Protein AF-A0A820SBR4-F1 (afdb_monomer)

Nearest PDB structures (foldseek):
  3qdq-assembly1_A  TM=9.565E-01  e=1.382E-14  Clostridium aminobutyricum
  2oas-assembly1_A  TM=9.634E-01  e=8.580E-14  Shewanella oneidensis MR-1
  4n8j-assembly4_D  TM=8.769E-01  e=4.890E-12  Yersinia pestis
  3d3u-assembly1_A  TM=7.022E-01  e=6.347E-12  Porphyromonas gingivalis W83
  3eh7-assembly1_A-2  TM=7.761E-01  e=5.115E-11  Porphyromonas gingivalis

Secondary structure (DSSP, 8-state):
-EEEEESS-S--GGG-GGGTTTEEEEESS--TTTHHHHHTTSEEE----GGGHHHHHHTTSS--S-EEEEEPPP-TTSEEE-TT--TTHHHHHHH-S-EEEEE-TTS----STTEEEGGG-SEEEE---PPP----GGG--HHHHHH-

InterPro domains:
  IPR003702 Acetyl-CoA hydrolase/transferase, N-terminal [PF02550] (21-131)
  IPR037171 NagB/RpiA transferase-like [SSF100950] (16-134)
  IPR046433 Acetyl-CoA hydrolase/transferase [PTHR21432] (12-148)

Radius of gyration: 17.18 Å; Cα contacts (8 Å, |Δi|>4): 250; chains: 1; bounding box: 40×43×45 Å

Mean predicted aligned error: 3.92 Å

Structure (mmCIF, N/CA/C/O backbone):
data_AF-A0A820SBR4-F1
#
_entry.id   AF-A0A820SBR4-F1
#
loop_
_atom_site.group_PDB
_atom_site.id
_atom_site.type_symbol
_atom_site.label_atom_id
_atom_site.label_alt_id
_atom_site.label_comp_id
_atom_site.label_asym_id
_atom_site.label_entity_id
_atom_site.label_seq_id
_atom_site.pdbx_PDB_ins_code
_atom_site.Cartn_x
_atom_site.Cartn_y
_atom_site.Cartn_z
_atom_site.occupancy
_atom_site.B_iso_or_equiv
_atom_site.auth_seq_id
_atom_site.auth_comp_id
_atom_site.auth_asym_id
_atom_site.auth_atom_id
_atom_site.pdbx_PDB_model_num
ATOM 1 N N . ARG A 1 1 ? -6.574 17.328 10.849 1.00 86.75 1 ARG A N 1
ATOM 2 C CA . ARG A 1 1 ? -5.802 17.077 9.614 1.00 86.75 1 ARG A CA 1
ATOM 3 C C . ARG A 1 1 ? -5.418 15.606 9.612 1.00 86.75 1 ARG A C 1
ATOM 5 O O . ARG A 1 1 ? -4.983 15.136 10.652 1.00 86.75 1 ARG A O 1
ATOM 12 N N . VAL A 1 2 ? -5.662 14.896 8.518 1.00 93.88 2 VAL A N 1
ATOM 13 C CA . VAL A 1 2 ? -5.317 13.485 8.314 1.00 93.88 2 VAL A CA 1
ATOM 14 C C . VAL A 1 2 ? -3.943 13.423 7.659 1.00 93.88 2 VAL A C 1
ATOM 16 O O . VAL A 1 2 ? -3.697 14.124 6.677 1.00 93.88 2 VAL A O 1
ATOM 19 N N . GLU A 1 3 ? -3.052 12.600 8.197 1.00 94.75 3 GLU A N 1
ATOM 20 C CA . GLU A 1 3 ? -1.768 12.313 7.564 1.00 94.75 3 GLU A CA 1
ATOM 21 C C . GLU A 1 3 ? -1.900 11.073 6.686 1.00 94.75 3 GLU A C 1
ATOM 23 O O . GLU A 1 3 ? -2.397 10.035 7.118 1.00 94.75 3 GLU A O 1
ATOM 28 N N . VAL A 1 4 ? -1.485 11.202 5.432 1.00 94.75 4 VAL A N 1
ATOM 29 C CA . VAL A 1 4 ? -1.503 10.133 4.439 1.00 94.75 4 VAL A CA 1
ATOM 30 C C . VAL A 1 4 ? -0.076 9.660 4.256 1.00 94.75 4 VAL A C 1
ATOM 32 O O . VAL A 1 4 ? 0.792 10.452 3.892 1.00 94.75 4 VAL A O 1
ATOM 35 N N . LEU A 1 5 ? 0.166 8.376 4.498 1.00 94.31 5 LEU A N 1
ATOM 36 C CA . LEU A 1 5 ? 1.452 7.748 4.238 1.00 94.31 5 LEU A CA 1
ATOM 37 C C . LEU A 1 5 ? 1.424 7.063 2.867 1.00 94.31 5 LEU A C 1
ATOM 39 O O . LEU A 1 5 ? 0.667 6.117 2.667 1.00 94.31 5 LEU A O 1
ATOM 43 N N . GLY A 1 6 ? 2.235 7.540 1.923 1.00 90.56 6 GLY A N 1
ATOM 44 C CA . GLY A 1 6 ? 2.307 6.990 0.564 1.00 90.56 6 GLY A CA 1
ATOM 45 C C . GLY A 1 6 ? 3.586 6.191 0.334 1.00 90.56 6 GLY A C 1
ATOM 46 O O . GLY A 1 6 ? 4.673 6.746 0.465 1.00 90.56 6 GLY A O 1
ATOM 47 N N . ILE A 1 7 ? 3.476 4.913 -0.037 1.00 85.75 7 ILE A N 1
ATOM 48 C CA . ILE A 1 7 ? 4.641 4.033 -0.260 1.00 85.75 7 ILE A CA 1
ATOM 49 C C . ILE A 1 7 ? 5.127 4.109 -1.702 1.00 85.75 7 ILE A C 1
ATOM 51 O O . ILE A 1 7 ? 6.313 4.299 -1.921 1.00 85.75 7 ILE A O 1
ATOM 55 N N . LEU A 1 8 ? 4.212 4.052 -2.671 1.00 84.56 8 LEU A N 1
ATOM 56 C CA . LEU A 1 8 ? 4.470 4.252 -4.101 1.00 84.56 8 LEU A CA 1
ATOM 57 C C . LEU A 1 8 ? 3.259 4.948 -4.754 1.00 84.56 8 LEU A C 1
ATOM 59 O O . LEU A 1 8 ? 2.558 4.343 -5.561 1.00 84.56 8 LEU A O 1
ATOM 63 N N . PRO A 1 9 ? 2.948 6.201 -4.377 1.00 82.69 9 PRO A N 1
ATOM 64 C CA . PRO A 1 9 ? 1.747 6.876 -4.861 1.00 82.69 9 PRO A CA 1
ATOM 65 C C . PRO A 1 9 ? 1.818 7.102 -6.378 1.00 82.69 9 PRO A C 1
ATOM 67 O O . PRO A 1 9 ? 2.699 7.822 -6.863 1.00 82.69 9 PRO A O 1
ATOM 70 N N . LEU A 1 10 ? 0.902 6.470 -7.117 1.00 82.56 10 LEU A N 1
ATOM 71 C CA . LEU A 1 10 ? 0.713 6.667 -8.561 1.00 82.56 10 LEU A CA 1
ATOM 72 C C . LEU A 1 10 ? -0.207 7.860 -8.858 1.00 82.56 10 LEU A C 1
ATOM 74 O O . LEU A 1 10 ? -0.047 8.513 -9.886 1.00 82.56 10 LEU A O 1
ATOM 78 N N . ASP A 1 11 ? -1.110 8.179 -7.931 1.00 83.69 11 ASP A N 1
ATOM 79 C CA . ASP A 1 11 ? -1.899 9.407 -7.905 1.00 83.69 11 ASP A CA 1
ATOM 80 C C . ASP A 1 11 ? -1.556 10.255 -6.670 1.00 83.69 11 ASP A C 1
ATOM 82 O O . ASP A 1 11 ? -0.726 9.888 -5.834 1.00 83.69 11 ASP A O 1
ATOM 86 N N . ASN A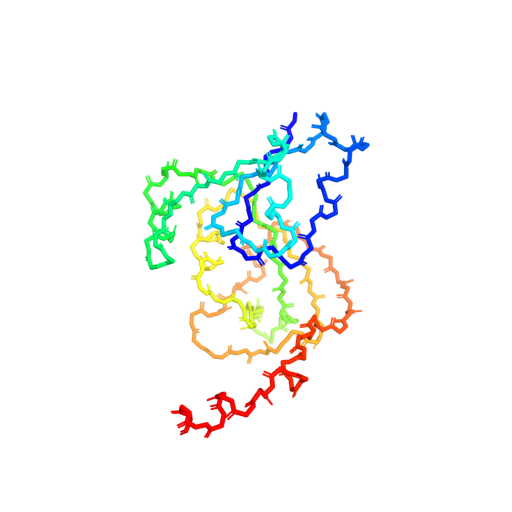 1 12 ? -2.145 11.445 -6.588 1.00 84.56 12 ASN A N 1
ATOM 87 C CA . ASN A 1 12 ? -1.937 12.363 -5.475 1.00 84.56 12 ASN A CA 1
ATOM 88 C C . ASN A 1 12 ? -3.190 13.203 -5.185 1.00 84.56 12 ASN A C 1
ATOM 90 O O . ASN A 1 12 ? -3.077 14.351 -4.758 1.00 84.56 12 ASN A O 1
ATOM 94 N N . THR A 1 13 ? -4.390 12.675 -5.424 1.00 88.94 13 THR A N 1
ATOM 95 C CA . THR A 1 13 ? -5.648 13.451 -5.427 1.00 88.94 13 THR A CA 1
ATOM 96 C C . THR A 1 13 ? -5.908 14.161 -4.092 1.00 88.94 13 THR A C 1
ATOM 98 O O . THR A 1 13 ? -6.409 15.282 -4.053 1.00 88.94 13 THR A O 1
ATOM 101 N N . TYR A 1 14 ? -5.478 13.554 -2.983 1.00 86.94 14 TYR A N 1
ATOM 102 C CA . TYR A 1 14 ? -5.531 14.114 -1.625 1.00 86.94 14 TYR A CA 1
ATOM 103 C C . TYR A 1 14 ? -4.535 15.264 -1.373 1.00 86.94 14 TYR A C 1
ATOM 105 O O . TYR A 1 14 ? -4.563 15.879 -0.310 1.00 86.94 14 TYR A O 1
ATOM 113 N N . THR A 1 15 ? -3.669 15.579 -2.338 1.00 88.31 15 THR A N 1
ATOM 114 C CA . THR A 1 15 ? -2.758 16.734 -2.314 1.00 88.31 15 THR A CA 1
ATOM 115 C C . THR A 1 15 ? -3.303 17.952 -3.071 1.00 88.31 15 THR A C 1
ATOM 117 O O . THR A 1 15 ? -2.608 18.964 -3.160 1.00 88.31 15 THR A O 1
ATOM 120 N N . ASP A 1 16 ? -4.545 17.895 -3.584 1.00 90.19 16 ASP A N 1
ATOM 121 C CA . ASP A 1 16 ? -5.220 19.055 -4.186 1.00 90.19 16 ASP A CA 1
ATOM 122 C C . ASP A 1 16 ? -5.153 20.260 -3.218 1.00 90.19 16 ASP A C 1
ATOM 124 O O . ASP A 1 16 ? -5.477 20.116 -2.033 1.00 90.19 16 ASP A O 1
ATOM 128 N N . PRO A 1 17 ? -4.765 21.468 -3.678 1.00 89.56 17 PRO A N 1
ATOM 129 C CA . PRO A 1 17 ? -4.735 22.669 -2.844 1.00 89.56 17 PRO A CA 1
ATOM 130 C C . PRO A 1 17 ? -6.029 22.952 -2.066 1.00 89.56 17 PRO A C 1
ATOM 132 O O . PRO A 1 17 ? -5.966 23.524 -0.977 1.00 89.56 17 PRO A O 1
ATOM 135 N N . LYS A 1 18 ? -7.194 22.541 -2.584 1.00 92.38 18 LYS A N 1
ATOM 136 C CA . LYS A 1 18 ? -8.498 22.647 -1.903 1.00 92.38 18 LYS A CA 1
ATOM 137 C C . LYS A 1 18 ? -8.589 21.771 -0.652 1.00 92.38 18 LYS A C 1
ATOM 139 O O . LYS A 1 18 ? -9.394 22.048 0.231 1.00 92.38 18 LYS A O 1
ATOM 144 N N . LEU A 1 19 ? -7.775 20.723 -0.580 1.00 92.38 19 LEU A N 1
ATOM 145 C CA . LEU A 1 19 ? -7.754 19.719 0.477 1.00 92.38 19 LEU A CA 1
ATOM 146 C C . LEU A 1 19 ? -6.587 19.900 1.465 1.00 92.38 19 LEU A C 1
ATOM 148 O O . LEU A 1 19 ? -6.495 19.146 2.434 1.00 92.38 19 LEU A O 1
ATOM 152 N N . LYS A 1 20 ? -5.730 20.915 1.281 1.00 88.44 20 LYS A N 1
ATOM 153 C CA . LYS A 1 20 ? -4.475 21.119 2.040 1.00 88.44 20 LYS A CA 1
ATOM 154 C C . LYS A 1 20 ? -4.629 21.173 3.570 1.00 88.44 20 LYS A C 1
ATOM 156 O O . LYS A 1 20 ? -3.721 20.773 4.303 1.00 88.44 20 LYS A O 1
ATOM 161 N N . ASP A 1 21 ? -5.768 21.683 4.047 1.00 92.00 21 ASP A N 1
ATOM 162 C CA . ASP A 1 21 ? -6.073 21.826 5.478 1.00 92.00 21 ASP A CA 1
ATOM 163 C C . ASP A 1 21 ? -6.652 20.521 6.059 1.00 92.00 21 ASP A C 1
ATOM 165 O O . ASP A 1 21 ? -6.618 20.284 7.269 1.00 92.00 21 ASP A O 1
ATOM 169 N N . SER A 1 22 ? -7.140 19.638 5.181 1.00 94.88 22 SER A N 1
ATOM 170 C CA . SER A 1 22 ? -7.706 18.337 5.534 1.00 94.88 22 SER A CA 1
ATOM 171 C C . SER A 1 22 ? -6.654 17.237 5.517 1.00 94.88 22 SER A C 1
ATOM 173 O O . SER A 1 22 ? -6.604 16.472 6.477 1.00 94.88 22 SER A O 1
ATOM 175 N N . PHE A 1 23 ? -5.787 17.194 4.501 1.00 94.75 23 PHE A N 1
ATOM 176 C CA . PHE A 1 23 ? -4.807 16.125 4.300 1.00 94.75 23 PHE A CA 1
ATOM 177 C C . PHE A 1 23 ? -3.369 16.647 4.240 1.00 94.75 23 PHE A C 1
ATOM 179 O O . PHE A 1 23 ? -3.105 17.784 3.844 1.00 94.75 23 PHE A O 1
ATOM 186 N N . PHE A 1 24 ? -2.429 15.798 4.643 1.00 94.19 24 PHE A N 1
ATOM 187 C CA . PHE A 1 24 ? -1.000 16.020 4.460 1.00 94.19 24 PHE A CA 1
ATOM 188 C C . PHE A 1 24 ? -0.318 14.725 4.052 1.00 94.19 24 PHE A C 1
ATOM 190 O O . PHE A 1 24 ? -0.492 13.712 4.720 1.00 94.19 24 PHE A O 1
ATOM 197 N N . LEU A 1 25 ? 0.458 14.756 2.973 1.00 94.62 25 LEU A N 1
ATOM 198 C CA . LEU A 1 25 ? 1.173 13.580 2.495 1.00 94.62 25 LEU A CA 1
ATOM 199 C C . LEU A 1 25 ? 2.562 13.499 3.136 1.00 94.62 25 LEU A C 1
ATOM 201 O O . LEU A 1 25 ? 3.389 14.388 2.940 1.00 94.62 25 LEU A O 1
ATOM 205 N N . ASN A 1 26 ? 2.830 12.387 3.811 1.00 94.50 26 ASN A N 1
ATOM 206 C CA . ASN A 1 26 ? 4.163 11.903 4.139 1.00 94.50 26 ASN A CA 1
ATOM 207 C C . ASN A 1 26 ? 4.506 10.779 3.149 1.00 94.50 26 ASN A C 1
ATOM 209 O O . ASN A 1 26 ? 3.897 9.715 3.181 1.00 94.50 26 ASN A O 1
ATOM 213 N N . SER A 1 27 ? 5.439 11.003 2.227 1.00 94.00 27 SER A N 1
ATOM 214 C CA . SER A 1 27 ? 5.783 10.011 1.201 1.00 94.00 27 SER A CA 1
ATOM 215 C C . SER A 1 27 ? 7.038 9.230 1.578 1.00 94.00 27 SER A C 1
ATOM 217 O O . SER A 1 27 ? 8.055 9.831 1.911 1.00 94.00 27 SER A O 1
ATOM 219 N N . LEU A 1 28 ? 7.001 7.905 1.466 1.00 93.88 28 LEU A N 1
ATOM 220 C CA . LEU A 1 28 ? 8.159 7.009 1.586 1.00 93.88 28 LEU A CA 1
ATOM 221 C C . LEU A 1 28 ? 8.867 6.7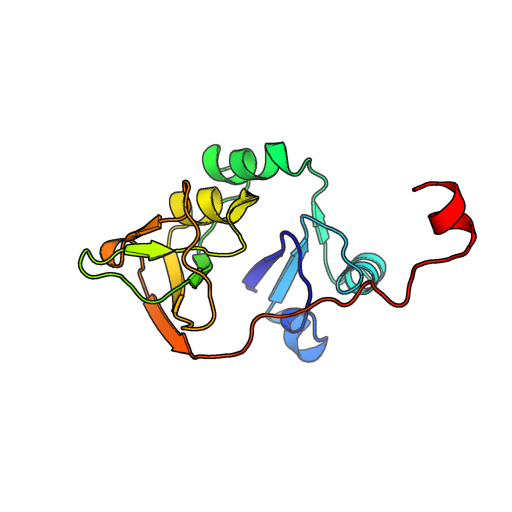92 0.235 1.00 93.88 28 LEU A C 1
ATOM 223 O O . LEU A 1 28 ? 9.960 6.234 0.185 1.00 93.88 28 LEU A O 1
ATOM 227 N N . PHE A 1 29 ? 8.276 7.284 -0.860 1.00 93.19 29 PHE A N 1
ATOM 228 C CA . PHE A 1 29 ? 8.877 7.288 -2.194 1.00 93.19 29 PHE A CA 1
ATOM 229 C C . PHE A 1 29 ? 8.523 8.555 -2.973 1.00 93.19 29 PHE A C 1
ATOM 231 O O . PHE A 1 29 ? 7.386 9.028 -2.957 1.00 93.19 29 PHE A O 1
ATOM 238 N N . ALA A 1 30 ? 9.489 9.114 -3.696 1.00 93.06 30 ALA A N 1
ATOM 239 C CA . ALA A 1 30 ? 9.309 10.337 -4.473 1.00 93.06 30 ALA A CA 1
ATOM 240 C C . ALA A 1 30 ? 8.926 10.024 -5.934 1.00 93.06 30 ALA A C 1
ATOM 242 O O . ALA A 1 30 ? 9.732 10.196 -6.852 1.00 93.06 30 ALA A O 1
ATOM 243 N N . SER A 1 31 ? 7.692 9.561 -6.159 1.00 90.88 31 SER A N 1
ATOM 244 C CA . SER A 1 31 ? 7.163 9.290 -7.505 1.00 90.88 31 SER A CA 1
ATOM 245 C C . SER A 1 31 ? 7.027 10.565 -8.355 1.00 90.88 31 SER A C 1
ATOM 247 O O . SER A 1 31 ? 7.132 11.694 -7.865 1.00 90.88 31 SER A O 1
ATOM 249 N N . SER A 1 32 ? 6.792 10.417 -9.663 1.00 90.12 32 SER A N 1
ATOM 250 C CA . SER A 1 32 ? 6.444 11.549 -10.542 1.00 90.12 32 SER A CA 1
ATOM 251 C C . SER A 1 32 ? 5.235 12.333 -10.024 1.00 90.12 32 SER A C 1
ATOM 253 O O . SER A 1 32 ? 5.268 13.561 -10.065 1.00 90.12 32 SER A O 1
ATOM 255 N N . ALA A 1 33 ? 4.228 11.642 -9.480 1.00 88.12 33 ALA A N 1
ATOM 256 C CA . ALA A 1 33 ? 3.024 12.260 -8.936 1.00 88.12 33 ALA A CA 1
ATOM 257 C C . ALA A 1 33 ? 3.324 13.182 -7.742 1.00 88.12 33 ALA A C 1
ATOM 259 O O . ALA A 1 33 ? 2.714 14.238 -7.610 1.00 88.12 33 ALA A O 1
ATOM 260 N N . VAL A 1 34 ? 4.286 12.841 -6.879 1.00 92.25 34 VAL A N 1
ATOM 261 C CA . VAL A 1 34 ? 4.464 13.549 -5.594 1.00 92.25 34 VAL A CA 1
ATOM 262 C C . VAL A 1 34 ? 5.680 14.473 -5.528 1.00 92.25 34 VAL A C 1
ATOM 264 O O . VAL A 1 34 ? 5.725 15.358 -4.672 1.00 92.25 34 VAL A O 1
ATOM 267 N N . ARG A 1 35 ? 6.650 14.340 -6.445 1.00 94.00 35 ARG A N 1
ATOM 268 C CA . ARG A 1 35 ? 7.846 15.207 -6.504 1.00 94.00 35 ARG A CA 1
ATOM 269 C C . ARG A 1 35 ? 7.524 16.713 -6.520 1.00 94.00 35 ARG A C 1
ATOM 271 O O . ARG A 1 35 ? 8.157 17.433 -5.746 1.00 94.00 35 ARG A O 1
ATOM 278 N N . PRO A 1 36 ? 6.551 17.215 -7.311 1.00 93.31 36 PRO A N 1
ATOM 279 C CA . PRO A 1 36 ? 6.185 18.634 -7.281 1.00 93.31 36 PRO A CA 1
ATOM 280 C C . PRO A 1 36 ? 5.633 19.080 -5.922 1.00 93.31 36 PRO A C 1
ATOM 282 O O . PRO A 1 36 ? 5.956 20.167 -5.447 1.00 93.31 36 PRO A O 1
ATOM 285 N N . CYS A 1 37 ? 4.838 18.230 -5.266 1.00 91.88 37 CYS A N 1
ATOM 286 C CA . CYS A 1 37 ? 4.252 18.527 -3.960 1.00 91.88 37 CYS A CA 1
ATOM 287 C C . CYS A 1 37 ? 5.334 18.665 -2.881 1.00 91.88 37 CYS A C 1
ATOM 289 O O . CYS A 1 37 ? 5.262 19.582 -2.060 1.00 91.88 37 CYS A O 1
ATOM 291 N N . ILE A 1 38 ? 6.347 17.790 -2.923 1.00 93.31 38 ILE A N 1
ATOM 292 C CA . ILE A 1 38 ? 7.521 17.837 -2.041 1.00 93.31 38 ILE A CA 1
ATOM 293 C C . ILE A 1 38 ? 8.333 19.110 -2.308 1.00 93.31 38 ILE A C 1
ATOM 295 O O . ILE A 1 38 ? 8.635 19.850 -1.376 1.00 93.31 38 ILE A O 1
ATOM 299 N N . ALA A 1 39 ? 8.636 19.409 -3.576 1.00 94.31 39 ALA A N 1
ATOM 300 C CA . ALA A 1 39 ? 9.410 20.595 -3.955 1.00 94.31 39 ALA A CA 1
ATOM 301 C C . ALA A 1 39 ? 8.744 21.910 -3.509 1.00 94.31 39 ALA A C 1
ATOM 303 O O . ALA A 1 39 ? 9.428 22.849 -3.110 1.00 94.31 39 ALA A O 1
ATOM 304 N N . ASN A 1 40 ? 7.410 21.954 -3.524 1.00 91.31 40 ASN A N 1
ATOM 305 C CA . ASN A 1 40 ? 6.622 23.116 -3.116 1.00 91.31 40 ASN A CA 1
ATOM 306 C C . ASN A 1 40 ? 6.304 23.152 -1.606 1.00 91.31 40 ASN A C 1
ATOM 308 O O . ASN A 1 40 ? 5.563 24.029 -1.165 1.00 91.31 40 ASN A O 1
ATOM 312 N N . GLY A 1 41 ? 6.811 22.202 -0.809 1.00 89.75 41 GLY A N 1
ATOM 313 C CA . GLY A 1 41 ? 6.588 22.146 0.643 1.00 89.75 41 GLY A CA 1
ATOM 314 C C . GLY A 1 41 ? 5.163 21.761 1.064 1.00 89.75 41 GLY A C 1
ATOM 315 O O . GLY A 1 41 ? 4.764 21.991 2.203 1.00 89.75 41 GLY A O 1
ATOM 316 N N . THR A 1 42 ? 4.380 21.186 0.149 1.00 90.12 42 THR A N 1
ATOM 317 C CA . THR A 1 42 ? 2.989 20.746 0.391 1.00 90.12 42 THR A CA 1
ATOM 318 C C . THR A 1 42 ? 2.873 19.261 0.751 1.00 90.12 42 THR A C 1
ATOM 320 O O . THR A 1 42 ? 1.798 18.803 1.135 1.00 90.12 42 THR A O 1
ATOM 323 N N . ALA A 1 43 ? 3.983 18.527 0.671 1.00 93.38 43 ALA A N 1
ATOM 324 C CA . ALA A 1 43 ? 4.149 17.153 1.131 1.00 93.38 43 ALA A CA 1
ATOM 325 C C . ALA A 1 43 ? 5.551 16.975 1.739 1.00 93.38 43 ALA A C 1
ATOM 327 O O . ALA A 1 43 ? 6.477 17.712 1.393 1.00 93.38 43 ALA A O 1
ATOM 328 N N . SER A 1 44 ? 5.709 15.977 2.602 1.00 94.31 44 SER A N 1
ATOM 329 C CA . SER A 1 44 ? 6.988 15.567 3.188 1.00 94.31 44 SER A CA 1
ATOM 330 C C . SER A 1 44 ? 7.517 14.292 2.535 1.00 94.31 44 SER A C 1
ATOM 332 O O . SER A 1 44 ? 6.758 13.498 1.978 1.00 94.31 44 SER A O 1
ATOM 334 N N . TYR A 1 45 ? 8.826 14.071 2.645 1.00 95.12 45 TYR A N 1
ATOM 335 C CA . TYR A 1 45 ? 9.492 12.841 2.221 1.00 95.12 45 TYR A CA 1
ATOM 336 C C . TYR A 1 45 ? 10.227 12.204 3.403 1.00 95.12 45 TYR A C 1
ATOM 338 O O . TYR A 1 45 ? 10.996 12.878 4.087 1.00 95.12 45 TYR A O 1
ATOM 346 N N . ILE A 1 46 ? 9.992 10.913 3.628 1.00 94.31 46 ILE A N 1
ATOM 347 C CA . ILE A 1 46 ? 10.644 10.102 4.654 1.00 94.31 46 ILE A CA 1
ATOM 348 C C . ILE A 1 46 ? 11.638 9.175 3.941 1.00 94.31 46 ILE A C 1
ATOM 350 O O . ILE A 1 46 ? 11.219 8.205 3.306 1.00 94.31 46 ILE A O 1
ATOM 354 N N . PRO A 1 47 ? 12.951 9.453 4.007 1.00 93.12 47 PRO A N 1
ATOM 355 C CA . PRO A 1 47 ? 13.949 8.622 3.352 1.00 93.12 47 PRO A CA 1
ATOM 356 C C . PRO A 1 47 ? 14.120 7.297 4.099 1.00 93.12 47 PRO A C 1
ATOM 358 O O . PRO A 1 47 ? 14.487 7.280 5.272 1.00 93.12 47 PRO A O 1
ATOM 361 N N . THR A 1 48 ? 13.897 6.180 3.410 1.00 93.44 48 THR A N 1
ATOM 362 C CA . THR A 1 48 ? 14.156 4.838 3.942 1.00 93.44 48 THR A CA 1
ATOM 363 C C . THR A 1 48 ? 14.352 3.828 2.811 1.00 93.44 48 THR A C 1
ATOM 365 O O . THR A 1 48 ? 13.963 4.071 1.668 1.00 93.44 48 THR A O 1
ATOM 368 N N . LEU A 1 49 ? 14.968 2.690 3.123 1.00 94.00 49 LEU A N 1
ATOM 369 C CA . LEU A 1 49 ? 15.073 1.566 2.196 1.00 94.00 49 LEU A CA 1
ATOM 370 C C . LEU A 1 49 ? 13.749 0.802 2.168 1.00 94.00 49 LEU A C 1
ATOM 372 O O . LEU A 1 49 ? 13.158 0.560 3.218 1.00 94.00 49 LEU A O 1
ATOM 376 N N . LEU A 1 50 ? 13.321 0.346 0.986 1.00 93.00 50 LEU A N 1
ATOM 377 C CA . LEU A 1 50 ? 12.079 -0.423 0.834 1.00 93.00 50 LEU A CA 1
ATOM 378 C C . LEU A 1 50 ? 12.047 -1.670 1.735 1.00 93.00 50 LEU A C 1
ATOM 380 O O . LEU A 1 50 ? 11.025 -1.962 2.346 1.00 93.00 50 LEU A O 1
ATOM 384 N N . SER A 1 51 ? 13.181 -2.360 1.886 1.00 94.44 51 SER A N 1
ATOM 385 C CA . SER A 1 51 ? 13.310 -3.527 2.769 1.00 94.44 51 SER A CA 1
ATOM 386 C C . SER A 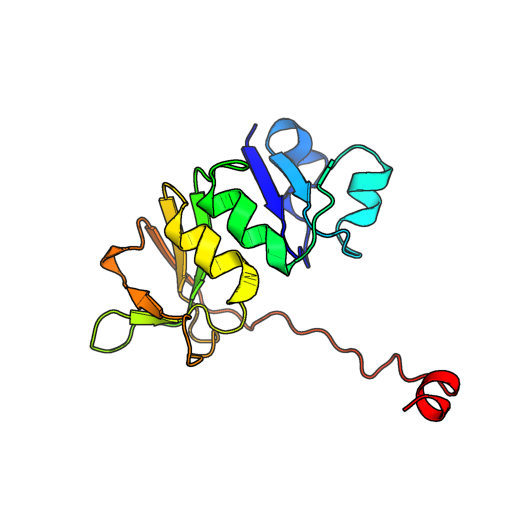1 51 ? 13.161 -3.201 4.258 1.00 94.44 51 SER A C 1
ATOM 388 O O . SER A 1 51 ? 12.807 -4.080 5.035 1.00 94.44 51 SER A O 1
ATOM 390 N N . GLU A 1 52 ? 13.425 -1.956 4.659 1.00 94.50 52 GLU A N 1
ATOM 391 C CA . GLU A 1 52 ? 13.321 -1.495 6.048 1.00 94.50 52 GLU A CA 1
ATOM 392 C C . GLU A 1 52 ? 11.951 -0.872 6.351 1.00 94.50 52 GLU A C 1
ATOM 394 O O . GLU A 1 52 ? 11.603 -0.703 7.517 1.00 94.50 52 GLU A O 1
ATOM 399 N N . MET A 1 53 ? 11.144 -0.552 5.331 1.00 95.00 53 MET A N 1
ATOM 400 C CA . MET A 1 53 ? 9.814 0.035 5.525 1.00 95.00 53 MET A CA 1
ATOM 401 C C . MET A 1 53 ? 8.895 -0.809 6.426 1.00 95.00 53 MET A C 1
ATOM 403 O O . MET A 1 53 ? 8.264 -0.209 7.294 1.00 95.00 53 MET A O 1
ATOM 407 N N . PRO A 1 54 ? 8.836 -2.157 6.322 1.00 95.19 54 PRO A N 1
ATOM 408 C CA . PRO A 1 54 ? 8.048 -2.971 7.251 1.00 95.19 54 PRO A CA 1
ATOM 409 C C . PRO A 1 54 ? 8.416 -2.745 8.724 1.00 95.19 54 PRO A C 1
ATOM 411 O O . PRO A 1 54 ? 7.538 -2.619 9.574 1.00 95.19 54 PRO A O 1
ATOM 414 N N . ARG A 1 55 ? 9.712 -2.585 9.030 1.00 95.69 55 ARG A N 1
ATOM 415 C CA . ARG A 1 55 ? 10.182 -2.361 10.407 1.00 95.69 55 ARG A CA 1
ATOM 416 C C . ARG A 1 55 ? 9.662 -1.059 10.998 1.00 95.69 55 ARG A C 1
ATOM 418 O O . ARG A 1 55 ? 9.445 -0.999 12.202 1.00 95.69 55 ARG A O 1
ATOM 425 N N . LEU A 1 56 ? 9.408 -0.039 10.174 1.00 95.62 56 LEU A N 1
ATOM 426 C CA . LEU A 1 56 ? 8.818 1.214 10.652 1.00 95.62 56 LEU A CA 1
ATOM 427 C C . LEU A 1 56 ? 7.450 0.982 11.306 1.00 95.62 56 LEU A C 1
ATOM 429 O O . LEU A 1 56 ? 7.115 1.667 12.271 1.00 95.62 56 LEU A O 1
ATOM 433 N N . PHE A 1 57 ? 6.684 0.012 10.808 1.00 96.06 57 PHE A N 1
ATOM 434 C CA . PHE A 1 57 ? 5.380 -0.346 11.357 1.00 96.06 57 PHE A CA 1
ATOM 435 C C . PHE A 1 57 ? 5.506 -1.402 12.454 1.00 96.06 57 PHE A C 1
ATOM 437 O O . PHE A 1 57 ? 4.939 -1.218 13.528 1.00 96.06 57 PHE A O 1
ATOM 444 N N . ASP A 1 58 ? 6.295 -2.454 12.220 1.00 96.50 58 ASP A N 1
ATOM 445 C CA . ASP A 1 58 ? 6.469 -3.566 13.165 1.00 96.50 58 ASP A CA 1
ATOM 446 C C . ASP A 1 58 ? 7.100 -3.110 14.499 1.00 96.50 58 ASP A C 1
ATOM 448 O O . ASP A 1 58 ? 6.750 -3.619 15.563 1.00 96.50 58 ASP A O 1
ATOM 452 N N . GLU A 1 59 ? 8.011 -2.128 14.466 1.00 97.06 59 GLU A N 1
ATOM 453 C CA . GLU A 1 59 ? 8.636 -1.528 15.659 1.00 97.06 59 GLU A CA 1
ATOM 454 C C . GLU A 1 59 ? 7.862 -0.301 16.182 1.00 97.06 59 GLU A C 1
ATOM 456 O O . GLU A 1 59 ? 8.315 0.378 17.105 1.00 97.06 59 GLU A O 1
ATOM 461 N N . ASN A 1 60 ? 6.687 -0.005 15.611 1.00 95.81 60 ASN A N 1
ATOM 462 C CA . ASN A 1 60 ? 5.821 1.115 15.991 1.00 95.81 60 ASN A CA 1
ATOM 463 C C . ASN A 1 60 ? 6.521 2.496 15.939 1.00 95.81 60 ASN A C 1
ATOM 465 O O . ASN A 1 60 ? 6.164 3.418 16.675 1.00 95.81 60 ASN A O 1
ATOM 469 N N . ILE A 1 61 ? 7.517 2.648 15.059 1.00 96.19 61 ILE A N 1
ATOM 470 C CA . ILE A 1 61 ? 8.210 3.921 14.787 1.00 96.19 61 ILE A CA 1
ATOM 471 C C . ILE A 1 61 ? 7.274 4.873 14.033 1.00 96.19 61 ILE A C 1
ATOM 473 O O . ILE A 1 61 ? 7.269 6.077 14.283 1.00 96.19 61 ILE A O 1
ATOM 477 N N . LEU A 1 62 ? 6.469 4.322 13.122 1.00 95.00 62 LEU A N 1
ATOM 478 C CA . LEU A 1 62 ? 5.484 5.035 12.320 1.00 95.00 62 LEU A CA 1
ATOM 479 C C . LEU A 1 62 ? 4.104 4.367 12.492 1.00 95.00 62 LEU A C 1
ATOM 481 O O . LEU A 1 62 ? 3.701 3.567 11.649 1.00 95.00 62 LEU A O 1
ATOM 485 N N . PRO A 1 63 ? 3.396 4.628 13.607 1.00 95.81 63 PRO A N 1
ATOM 486 C CA . PRO A 1 63 ? 2.128 3.970 13.914 1.00 95.81 63 PRO A CA 1
ATOM 487 C C . PRO A 1 63 ? 1.051 4.266 12.863 1.00 95.81 63 PRO A C 1
ATOM 489 O O . PRO A 1 63 ? 0.947 5.387 12.367 1.00 95.81 63 PRO A O 1
ATOM 492 N N . LEU A 1 64 ? 0.203 3.273 12.580 1.00 97.12 64 LEU A N 1
ATOM 493 C CA . LEU A 1 64 ? -0.894 3.384 11.617 1.00 97.12 64 LEU A CA 1
ATOM 494 C C . LEU A 1 64 ? -2.253 3.315 12.321 1.00 97.12 64 LEU A C 1
ATOM 496 O O . LEU A 1 64 ? -2.610 2.308 12.936 1.00 97.12 64 LEU A O 1
ATOM 500 N N . ASP A 1 65 ? -3.050 4.375 12.197 1.00 98.19 65 ASP A N 1
ATOM 501 C CA . ASP A 1 65 ? -4.434 4.364 12.684 1.00 98.19 65 ASP A CA 1
ATOM 502 C C . ASP A 1 65 ? -5.364 3.579 11.755 1.00 98.19 65 ASP A C 1
ATOM 504 O O . ASP A 1 65 ? -6.287 2.915 12.224 1.00 98.19 65 ASP A O 1
ATOM 508 N N . ALA A 1 66 ? -5.109 3.624 10.446 1.00 97.69 66 ALA A N 1
ATOM 509 C CA . ALA A 1 66 ? -5.841 2.853 9.455 1.00 97.69 66 ALA A CA 1
ATOM 510 C C . ALA A 1 66 ? -4.950 2.474 8.263 1.00 97.69 66 ALA A C 1
ATOM 512 O O . ALA A 1 66 ? -4.100 3.260 7.847 1.00 97.69 66 ALA A O 1
ATOM 513 N N . ALA A 1 67 ? -5.191 1.296 7.691 1.00 97.12 67 ALA A N 1
ATOM 514 C CA . ALA A 1 67 ? -4.650 0.854 6.412 1.00 97.12 67 ALA A CA 1
ATOM 515 C C . ALA A 1 67 ? -5.789 0.752 5.391 1.00 97.12 67 ALA A C 1
ATOM 517 O O . ALA A 1 67 ? -6.755 0.016 5.602 1.00 97.12 67 ALA A O 1
ATOM 518 N N . LEU A 1 68 ? -5.665 1.493 4.288 1.00 96.06 68 LEU A N 1
ATOM 519 C CA . LEU A 1 68 ? -6.554 1.382 3.136 1.00 96.06 68 LEU A CA 1
ATOM 520 C C . LEU A 1 68 ? -5.909 0.422 2.138 1.00 96.06 68 LEU A C 1
ATOM 522 O O . LEU A 1 68 ? -4.792 0.667 1.684 1.00 96.06 68 LEU A O 1
ATOM 526 N N . ILE A 1 69 ? -6.596 -0.672 1.825 1.00 96.56 69 ILE A N 1
ATOM 527 C CA . ILE A 1 69 ? -6.081 -1.730 0.951 1.00 96.56 69 ILE A CA 1
ATOM 528 C C . ILE A 1 69 ? -7.089 -2.073 -0.141 1.00 96.56 69 ILE A C 1
ATOM 530 O O . ILE A 1 69 ? -8.293 -1.907 0.040 1.00 96.56 69 ILE A O 1
ATOM 534 N N . GLN A 1 70 ? -6.604 -2.608 -1.256 1.00 97.44 70 GLN A N 1
ATOM 535 C CA . GLN A 1 70 ? -7.445 -3.235 -2.271 1.00 97.44 70 GLN A CA 1
ATOM 536 C C . GLN A 1 70 ? -7.139 -4.737 -2.299 1.00 97.44 70 GLN A C 1
ATOM 538 O O . GLN A 1 70 ? -5.975 -5.132 -2.235 1.00 97.44 70 GLN A O 1
ATOM 543 N N . VAL A 1 71 ? -8.174 -5.575 -2.346 1.00 98.25 71 VAL A N 1
ATOM 544 C CA . VAL A 1 71 ? -8.051 -7.037 -2.259 1.00 98.25 71 VAL A CA 1
ATOM 545 C C . VAL A 1 71 ? -8.948 -7.753 -3.266 1.00 98.25 71 VAL A C 1
ATOM 547 O O . VAL A 1 71 ? -9.935 -7.196 -3.744 1.00 98.25 71 VAL A O 1
ATOM 550 N N . SER A 1 72 ? -8.627 -9.011 -3.570 1.00 98.56 72 SER A N 1
ATOM 551 C CA . SER A 1 72 ? -9.524 -9.905 -4.313 1.00 98.56 72 SER A CA 1
ATOM 552 C C . SER A 1 72 ? -10.784 -10.240 -3.500 1.00 98.56 72 SER A C 1
ATOM 554 O O . SER A 1 72 ? -10.741 -10.169 -2.269 1.00 98.56 72 SER A O 1
ATOM 556 N N . PRO A 1 73 ? -11.867 -10.727 -4.136 1.00 98.56 73 PRO A N 1
ATOM 557 C CA . PRO A 1 73 ? -12.981 -11.340 -3.418 1.00 98.56 73 PRO A CA 1
ATOM 558 C C . PRO A 1 73 ? -12.519 -12.490 -2.507 1.00 98.56 73 PRO A C 1
ATOM 560 O O . PRO A 1 73 ? -11.530 -13.165 -2.840 1.00 98.56 73 PRO A O 1
ATOM 563 N N . PRO A 1 74 ? -13.214 -12.731 -1.378 1.00 98.44 74 PRO A N 1
ATOM 564 C CA . PRO A 1 74 ? -12.888 -13.833 -0.488 1.00 98.44 74 PRO A CA 1
ATOM 565 C C . PRO A 1 74 ? -13.161 -15.179 -1.160 1.00 98.44 74 PRO A C 1
ATOM 567 O O . PRO A 1 74 ? -14.126 -15.350 -1.906 1.00 98.44 74 PRO A O 1
ATOM 570 N N . ASP A 1 75 ? -12.321 -16.165 -0.867 1.00 98.12 75 ASP A N 1
ATOM 571 C CA . ASP A 1 75 ? -12.592 -17.550 -1.234 1.00 98.12 75 ASP A CA 1
ATOM 572 C C . ASP A 1 75 ? -13.614 -18.216 -0.290 1.00 98.12 75 ASP A C 1
ATOM 574 O O . ASP A 1 75 ? -14.132 -17.619 0.656 1.00 98.12 75 ASP A O 1
ATOM 578 N N . LYS A 1 76 ? -13.890 -19.506 -0.524 1.00 98.12 76 LYS A N 1
ATOM 579 C CA . LYS A 1 76 ? -14.817 -20.309 0.295 1.00 98.12 76 LYS A CA 1
ATOM 580 C C . LYS A 1 76 ? -14.422 -20.430 1.776 1.00 98.12 76 LYS A C 1
ATOM 582 O O . LYS A 1 76 ? -15.221 -20.916 2.570 1.00 98.12 76 LYS A O 1
ATOM 587 N N . HIS A 1 77 ? -13.192 -20.069 2.129 1.00 98.25 77 HIS A N 1
ATOM 588 C CA . HIS A 1 77 ? -12.66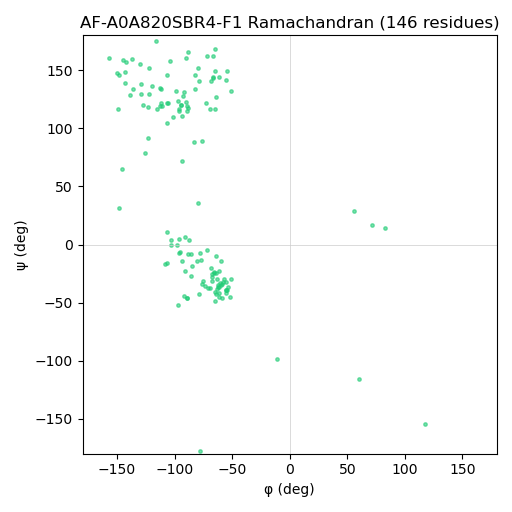3 -20.082 3.487 1.00 98.25 77 HIS A CA 1
ATOM 589 C C . HIS A 1 77 ? -12.610 -18.678 4.103 1.00 98.25 77 HIS A C 1
ATOM 591 O O . HIS A 1 77 ? -12.124 -18.546 5.219 1.00 98.25 77 HIS A O 1
ATOM 597 N N . GLY A 1 78 ? -13.105 -17.649 3.405 1.00 98.19 78 GLY A N 1
ATOM 598 C CA . GLY A 1 78 ? -13.122 -16.272 3.894 1.00 98.19 78 GLY A CA 1
ATOM 599 C C . GLY A 1 78 ? -11.808 -15.516 3.690 1.00 98.19 78 GLY A C 1
ATOM 600 O O . GLY A 1 78 ? -11.634 -14.462 4.298 1.00 98.19 78 GLY A O 1
ATOM 601 N N . TYR A 1 79 ? -10.884 -16.019 2.861 1.00 98.50 79 TYR A N 1
ATOM 602 C CA . TYR A 1 79 ? -9.612 -15.342 2.589 1.00 98.50 79 TYR A CA 1
ATOM 603 C C . TYR A 1 79 ? -9.649 -14.528 1.299 1.00 98.50 79 TYR A C 1
ATOM 605 O O . TYR A 1 79 ? -9.857 -15.071 0.211 1.00 98.50 79 TYR A O 1
ATOM 613 N N . CYS A 1 80 ? -9.346 -13.241 1.429 1.00 98.31 80 CYS A N 1
ATOM 614 C CA . CYS A 1 80 ? -9.010 -12.343 0.332 1.00 98.31 80 CYS A CA 1
ATOM 615 C C . CYS A 1 80 ? -7.499 -12.392 0.045 1.00 98.31 80 CYS A C 1
ATOM 617 O O . CYS A 1 80 ? -6.714 -12.879 0.863 1.00 98.31 80 CYS A O 1
ATOM 619 N N . SER A 1 81 ? -7.071 -11.857 -1.101 1.00 98.12 81 SER A N 1
ATOM 620 C CA . SER A 1 81 ? -5.657 -11.680 -1.456 1.00 98.12 81 SER A CA 1
ATOM 621 C C . SER A 1 81 ? -5.326 -10.207 -1.679 1.00 98.12 81 SER A C 1
ATOM 623 O O . SER A 1 81 ? -6.065 -9.518 -2.375 1.00 98.12 81 SER A O 1
ATOM 625 N N . LEU A 1 82 ? -4.186 -9.751 -1.152 1.00 97.44 82 LEU A N 1
ATOM 626 C CA . LEU A 1 82 ? -3.585 -8.434 -1.426 1.00 97.44 82 LEU A CA 1
ATOM 627 C C . LEU A 1 82 ? -3.149 -8.256 -2.897 1.00 97.44 82 LEU A C 1
ATOM 629 O O . LEU A 1 82 ? -2.772 -7.163 -3.314 1.00 97.44 82 LEU A O 1
ATOM 633 N N . GLY A 1 83 ? -3.165 -9.336 -3.683 1.00 96.62 83 GLY A N 1
ATOM 634 C CA . GLY A 1 83 ? -2.917 -9.327 -5.117 1.00 96.62 83 GLY A CA 1
ATOM 635 C C . GLY A 1 83 ? -1.546 -8.795 -5.510 1.00 96.62 83 GLY A C 1
ATOM 636 O O . GLY A 1 83 ? -0.535 -9.439 -5.222 1.00 96.62 83 GLY A O 1
ATOM 637 N N . VAL A 1 84 ? -1.510 -7.672 -6.228 1.00 94.62 84 VAL A N 1
ATOM 638 C CA . VAL A 1 84 ? -0.278 -7.124 -6.824 1.00 94.62 84 VAL A CA 1
ATOM 639 C C . VAL A 1 84 ? 0.630 -6.406 -5.818 1.00 94.62 84 VAL A C 1
ATOM 641 O O . VAL A 1 84 ? 1.794 -6.163 -6.128 1.00 94.62 84 VAL A O 1
ATOM 644 N N . SER A 1 85 ? 0.140 -6.108 -4.608 1.00 88.00 85 SER A N 1
ATOM 645 C CA . SER A 1 85 ? 0.860 -5.302 -3.613 1.00 88.00 85 SER A CA 1
ATOM 646 C C . SER A 1 85 ? 1.036 -6.053 -2.295 1.00 88.00 85 SER A C 1
ATOM 648 O O . SER A 1 85 ? 0.192 -5.987 -1.404 1.00 88.00 85 SER A O 1
ATOM 650 N N . LEU A 1 86 ? 2.162 -6.758 -2.157 1.00 87.44 86 LEU A N 1
ATOM 651 C CA . LEU A 1 86 ? 2.524 -7.447 -0.913 1.00 87.44 86 LEU A CA 1
ATOM 652 C C . LEU A 1 86 ? 3.483 -6.624 -0.049 1.00 87.44 86 LEU A C 1
ATOM 654 O O . LEU A 1 86 ? 3.206 -6.428 1.132 1.00 87.44 86 LEU A O 1
ATOM 658 N N . GLU A 1 87 ? 4.581 -6.176 -0.666 1.00 84.12 87 GLU A N 1
ATOM 659 C CA . GLU A 1 87 ? 5.736 -5.465 -0.097 1.00 84.12 87 GLU A CA 1
ATOM 660 C C . GLU A 1 87 ? 5.559 -4.966 1.346 1.00 84.12 87 GLU A C 1
ATOM 662 O O . GLU A 1 87 ? 5.720 -5.730 2.297 1.00 84.12 87 GLU A O 1
ATOM 667 N N . VAL A 1 88 ? 5.225 -3.693 1.525 1.00 91.38 88 VAL A N 1
ATOM 668 C CA . VAL A 1 88 ? 5.049 -3.075 2.838 1.00 91.38 88 VAL A CA 1
ATOM 669 C C . VAL A 1 88 ? 3.592 -3.181 3.310 1.00 91.38 88 VAL A C 1
ATOM 671 O O . VAL A 1 88 ? 3.322 -3.183 4.511 1.00 91.38 88 VAL A O 1
ATOM 674 N N . THR A 1 89 ? 2.644 -3.348 2.379 1.00 93.62 89 THR A N 1
ATOM 675 C CA . THR A 1 89 ? 1.206 -3.487 2.658 1.00 93.62 89 THR A CA 1
ATOM 676 C C . THR A 1 89 ? 0.924 -4.602 3.660 1.00 93.62 89 THR A C 1
ATOM 678 O O . THR A 1 89 ? 0.074 -4.440 4.532 1.00 93.62 89 THR A O 1
ATOM 681 N N . ARG A 1 90 ? 1.670 -5.713 3.615 1.00 94.38 90 ARG A N 1
ATOM 682 C CA . ARG A 1 90 ? 1.503 -6.804 4.583 1.00 94.38 90 ARG A CA 1
ATOM 683 C C . ARG A 1 90 ? 1.782 -6.377 6.021 1.00 94.38 90 ARG A C 1
ATOM 685 O O . ARG A 1 90 ? 1.015 -6.726 6.917 1.00 94.38 90 ARG A O 1
ATOM 692 N N . SER A 1 91 ? 2.863 -5.634 6.241 1.00 95.56 91 SER A N 1
ATOM 693 C CA . SER A 1 91 ? 3.188 -5.096 7.563 1.00 95.56 91 SER A CA 1
ATOM 694 C C . SER A 1 91 ? 2.193 -4.002 7.966 1.00 95.56 91 SER A C 1
ATOM 696 O O . SER A 1 91 ? 1.734 -3.990 9.105 1.00 95.56 91 SER A O 1
ATOM 698 N N . ALA A 1 92 ? 1.739 -3.166 7.025 1.00 95.69 92 ALA A N 1
ATOM 699 C CA . ALA A 1 92 ? 0.694 -2.180 7.302 1.00 95.69 92 ALA A CA 1
ATOM 700 C C . ALA A 1 92 ? -0.607 -2.836 7.800 1.00 95.69 92 ALA A C 1
ATOM 702 O O . ALA A 1 92 ? -1.154 -2.415 8.814 1.00 95.69 92 ALA A O 1
ATOM 703 N N . VAL A 1 93 ? -1.062 -3.911 7.145 1.00 96.31 93 VAL A N 1
ATOM 704 C CA . VAL A 1 93 ? -2.246 -4.681 7.565 1.00 96.31 93 VAL A CA 1
ATOM 705 C C . VAL A 1 93 ? -2.057 -5.286 8.956 1.00 96.31 93 VAL A C 1
ATOM 707 O O . VAL A 1 93 ? -2.972 -5.237 9.763 1.00 96.31 93 VAL A O 1
ATOM 710 N N . ARG A 1 94 ? -0.878 -5.825 9.283 1.00 95.44 94 ARG A N 1
ATOM 711 C CA . ARG A 1 94 ? -0.639 -6.432 10.605 1.00 95.44 94 ARG A CA 1
ATOM 712 C C . ARG A 1 94 ? -0.647 -5.430 11.760 1.00 95.44 94 ARG A C 1
ATOM 714 O O . ARG A 1 94 ? -0.993 -5.816 12.872 1.00 95.44 94 ARG A O 1
ATOM 721 N N . ASN A 1 95 ? -0.231 -4.189 11.511 1.00 97.62 95 ASN A N 1
ATOM 722 C CA . ASN A 1 95 ? 0.026 -3.205 12.567 1.00 97.62 95 ASN A CA 1
ATOM 723 C C . ASN A 1 95 ? -1.016 -2.079 12.640 1.00 97.62 95 ASN A C 1
ATOM 725 O O . ASN A 1 95 ? -1.072 -1.370 13.646 1.00 97.62 95 ASN A O 1
ATOM 729 N N . ALA A 1 96 ? -1.832 -1.878 11.602 1.00 98.06 96 ALA A N 1
ATOM 730 C CA . ALA A 1 96 ? -2.855 -0.841 11.619 1.00 98.06 96 ALA A CA 1
ATOM 731 C C . ALA A 1 96 ? -3.975 -1.162 12.615 1.00 98.06 96 ALA A C 1
ATOM 733 O O . ALA A 1 96 ? -4.449 -2.291 12.707 1.00 98.06 96 ALA A O 1
ATOM 734 N N . LYS A 1 97 ? -4.463 -0.137 13.325 1.00 98.19 97 LYS A N 1
ATOM 735 C CA . LYS A 1 97 ? -5.607 -0.291 14.246 1.00 98.19 97 LYS A CA 1
ATOM 736 C C . LYS A 1 97 ? -6.919 -0.584 13.517 1.00 98.19 97 LYS A C 1
ATOM 738 O O . LYS A 1 97 ? -7.852 -1.093 14.140 1.00 98.19 97 LYS A O 1
ATOM 743 N N . LYS A 1 98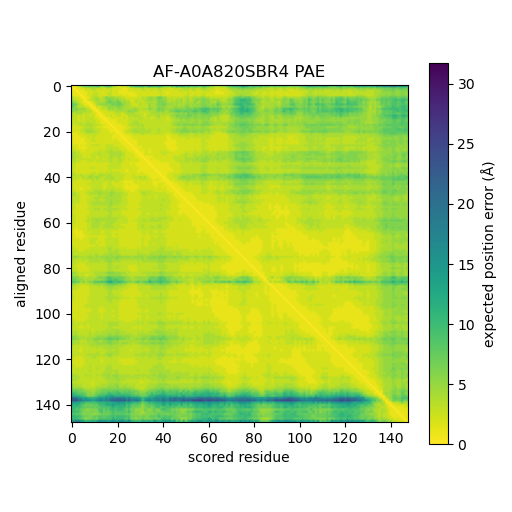 ? -7.012 -0.168 12.250 1.00 98.56 98 LYS A N 1
ATOM 744 C CA . LYS A 1 98 ? -8.165 -0.374 11.377 1.00 98.56 98 LYS A CA 1
ATOM 745 C C . LYS A 1 98 ? -7.740 -0.806 9.985 1.00 98.56 98 LYS A C 1
ATOM 747 O O . LYS A 1 98 ? -6.879 -0.173 9.382 1.00 98.56 98 LYS A O 1
ATOM 752 N N . ILE A 1 99 ? -8.387 -1.828 9.446 1.00 98.50 99 ILE A N 1
ATOM 753 C CA . ILE A 1 99 ? -8.203 -2.273 8.065 1.00 98.50 99 ILE A CA 1
ATOM 754 C C . ILE A 1 99 ? -9.477 -1.960 7.284 1.00 98.50 99 ILE A C 1
ATOM 756 O O . ILE A 1 99 ? -10.557 -2.456 7.605 1.00 98.50 99 ILE A O 1
ATOM 760 N N . ILE A 1 100 ? -9.345 -1.122 6.256 1.00 98.56 100 ILE A N 1
ATOM 761 C CA . ILE A 1 100 ? -10.441 -0.735 5.366 1.00 98.56 100 ILE A CA 1
ATOM 762 C C . ILE A 1 100 ? -10.118 -1.254 3.968 1.00 98.56 100 ILE A C 1
ATOM 764 O O . ILE A 1 100 ? -9.126 -0.839 3.368 1.00 98.56 100 ILE A O 1
ATOM 768 N N . ALA A 1 101 ? -10.941 -2.164 3.450 1.00 98.38 101 ALA A N 1
ATOM 769 C CA . ALA A 1 101 ? -10.666 -2.852 2.194 1.00 98.38 101 ALA A CA 1
ATOM 770 C C . ALA A 1 101 ? -11.633 -2.460 1.070 1.00 98.38 101 ALA A C 1
ATOM 772 O O . ALA A 1 101 ? -12.850 -2.490 1.236 1.00 98.38 101 ALA A O 1
ATOM 773 N N . GLN A 1 102 ? -11.104 -2.184 -0.117 1.00 98.38 102 GLN A N 1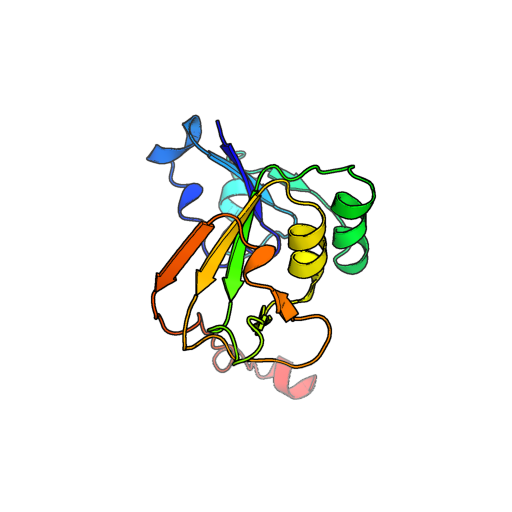
ATOM 774 C CA . GLN A 1 102 ? -11.869 -2.285 -1.354 1.00 98.38 102 GLN A CA 1
ATOM 775 C C . GLN A 1 102 ? -11.735 -3.705 -1.901 1.00 98.38 102 GLN A C 1
ATOM 777 O O . GLN A 1 102 ? -10.636 -4.153 -2.226 1.00 98.38 102 GLN A O 1
ATOM 782 N N . ILE A 1 103 ? -12.851 -4.411 -2.028 1.00 98.69 103 ILE A N 1
ATOM 783 C CA . ILE A 1 103 ? -12.912 -5.718 -2.675 1.00 98.69 103 ILE A CA 1
ATOM 784 C C . ILE A 1 103 ? -13.147 -5.487 -4.169 1.00 98.69 103 ILE A C 1
ATOM 786 O O . ILE A 1 103 ? -14.174 -4.928 -4.553 1.00 98.69 103 ILE A O 1
ATOM 790 N N . ASN A 1 104 ? -1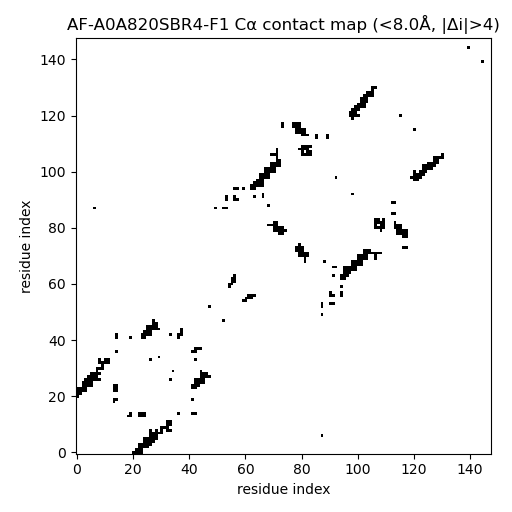2.189 -5.909 -4.996 1.00 98.62 104 ASN A N 1
ATOM 791 C CA . ASN A 1 104 ? -12.182 -5.707 -6.444 1.00 98.62 104 ASN A CA 1
ATOM 792 C C . ASN A 1 104 ? -11.962 -7.046 -7.168 1.00 98.62 104 ASN A C 1
ATOM 794 O O . ASN A 1 104 ? -10.917 -7.679 -7.004 1.00 98.62 104 ASN A O 1
ATOM 798 N N . ARG A 1 105 ? -12.905 -7.472 -8.021 1.00 98.44 105 ARG A N 1
ATOM 799 C CA . ARG A 1 105 ? -12.817 -8.722 -8.804 1.00 98.44 105 ARG A CA 1
ATOM 800 C C . ARG A 1 105 ? -11.627 -8.763 -9.764 1.00 98.44 105 ARG A C 1
ATOM 802 O O . ARG A 1 105 ? -11.218 -9.848 -10.170 1.00 98.44 105 ARG A O 1
ATOM 809 N N . HIS A 1 106 ? -11.107 -7.599 -10.157 1.00 98.31 106 HIS A N 1
ATOM 810 C CA . HIS A 1 106 ? -9.947 -7.482 -11.038 1.00 98.31 106 HIS A CA 1
ATOM 811 C C . HIS A 1 106 ? -8.621 -7.661 -10.291 1.00 98.31 106 HIS A C 1
ATOM 813 O O . HIS A 1 106 ? -7.599 -7.895 -10.935 1.00 98.31 106 HIS A O 1
ATOM 819 N N . MET A 1 107 ? -8.624 -7.606 -8.952 1.00 98.25 107 MET A N 1
ATOM 820 C CA . MET A 1 107 ? -7.434 -7.887 -8.156 1.00 98.25 107 MET A CA 1
ATOM 821 C C . MET A 1 107 ? -7.090 -9.385 -8.250 1.00 98.25 107 MET A C 1
ATOM 823 O O . MET A 1 107 ? -7.885 -10.226 -7.811 1.00 98.25 107 MET A O 1
ATOM 827 N N . PRO A 1 108 ? -5.924 -9.764 -8.809 1.00 97.62 108 PRO A N 1
ATOM 828 C CA . PRO A 1 108 ? -5.559 -11.164 -8.956 1.00 97.62 108 PRO A CA 1
ATOM 829 C C . PRO A 1 108 ? -5.344 -11.814 -7.592 1.00 97.62 108 PRO A C 1
ATOM 831 O O . PRO A 1 108 ? -4.766 -11.226 -6.682 1.00 97.62 108 PRO A O 1
ATOM 834 N N . ARG A 1 109 ? -5.739 -13.082 -7.466 1.00 97.75 109 ARG A N 1
ATOM 835 C CA . ARG A 1 109 ? -5.450 -13.878 -6.271 1.00 97.75 109 ARG A CA 1
ATOM 836 C C . ARG A 1 109 ? -4.038 -14.462 -6.362 1.00 97.75 109 ARG A C 1
ATOM 838 O O . ARG A 1 109 ? -3.846 -15.568 -6.867 1.00 97.75 109 ARG A O 1
ATOM 845 N N . THR A 1 110 ? -3.045 -13.713 -5.897 1.00 97.06 110 THR A N 1
ATOM 846 C CA . THR A 1 110 ? -1.634 -14.130 -5.896 1.00 97.06 110 THR A CA 1
ATOM 847 C C . THR A 1 110 ? -1.336 -15.073 -4.728 1.00 97.06 110 THR A C 1
ATOM 849 O O . THR A 1 110 ? -1.996 -15.025 -3.691 1.00 97.06 110 THR A O 1
ATOM 852 N N . HIS A 1 111 ? -0.354 -15.962 -4.895 1.00 94.62 111 HIS A N 1
ATOM 853 C CA . HIS A 1 111 ? 0.121 -16.856 -3.831 1.00 94.62 111 HIS A CA 1
ATOM 854 C C . HIS A 1 111 ? 1.266 -16.201 -3.042 1.00 94.62 111 HIS A C 1
ATOM 856 O O . HIS A 1 111 ? 1.921 -15.290 -3.541 1.00 94.62 111 HIS A O 1
ATOM 862 N N . GLY A 1 112 ? 1.530 -16.693 -1.829 1.00 92.81 112 GLY A N 1
ATOM 863 C CA . GLY A 1 112 ? 2.540 -16.148 -0.915 1.00 92.81 112 GLY A CA 1
ATOM 864 C C . GLY A 1 112 ? 1.903 -15.636 0.376 1.00 92.81 112 GLY A C 1
ATOM 865 O O . GLY A 1 112 ? 0.823 -16.088 0.752 1.00 92.81 112 GLY A O 1
ATOM 866 N N . ASP A 1 113 ? 2.546 -14.677 1.047 1.00 93.81 113 ASP A N 1
ATOM 867 C CA . ASP A 1 113 ? 2.029 -14.059 2.285 1.00 93.81 113 ASP A CA 1
ATOM 868 C C . ASP A 1 113 ? 0.957 -12.981 2.011 1.00 93.81 113 ASP A C 1
ATOM 870 O O . ASP A 1 113 ? 0.893 -11.945 2.667 1.00 93.81 113 ASP A O 1
ATOM 874 N N . THR A 1 114 ? 0.122 -13.203 0.995 1.00 96.00 114 THR A N 1
ATOM 875 C CA . THR A 1 114 ? -0.835 -12.223 0.455 1.00 96.00 114 THR A CA 1
ATOM 876 C C . THR A 1 114 ? -2.235 -12.378 1.036 1.00 96.00 114 THR A C 1
ATOM 878 O O . THR A 1 114 ? -3.096 -11.550 0.754 1.00 96.00 114 THR A O 1
ATOM 881 N N . PHE A 1 115 ? -2.495 -13.422 1.827 1.00 96.88 115 PHE A N 1
ATOM 882 C CA . PHE A 1 115 ? -3.837 -13.705 2.327 1.00 96.88 115 PHE A CA 1
ATOM 883 C C . PHE A 1 115 ? -4.191 -12.882 3.568 1.00 96.88 115 PHE A C 1
ATOM 885 O O . PHE A 1 115 ? -3.420 -12.793 4.531 1.00 96.88 115 PHE A O 1
ATOM 892 N N . VAL A 1 116 ? -5.396 -12.319 3.545 1.00 97.44 116 VAL A N 1
ATOM 893 C CA . VAL A 1 116 ? -6.025 -11.595 4.657 1.00 97.44 116 VAL A CA 1
ATOM 894 C C . VAL A 1 116 ? -7.418 -12.180 4.846 1.00 97.44 116 VAL A C 1
ATOM 896 O O . VAL A 1 116 ? -8.150 -12.350 3.870 1.00 97.44 116 VAL A O 1
ATOM 899 N N . HIS A 1 117 ? -7.769 -12.556 6.075 1.00 98.31 117 HIS A N 1
ATOM 900 C CA . HIS A 1 117 ? -9.082 -13.125 6.355 1.00 98.31 117 HIS A CA 1
ATOM 901 C C . HIS A 1 117 ? -10.113 -12.001 6.521 1.00 98.31 117 HIS A C 1
ATOM 903 O O . HIS A 1 117 ? -9.799 -10.951 7.073 1.00 98.31 117 HIS A O 1
ATOM 909 N N . MET A 1 118 ? -11.361 -12.216 6.102 1.00 98.25 118 MET A N 1
ATOM 910 C CA . MET A 1 118 ? -12.431 -11.211 6.225 1.00 98.25 118 MET A CA 1
ATOM 911 C C . MET A 1 118 ? -12.669 -10.744 7.669 1.00 98.25 118 MET A C 1
ATOM 913 O O . MET A 1 118 ? -13.049 -9.601 7.884 1.00 98.25 118 MET A O 1
ATOM 917 N N . ASN A 1 119 ? -12.410 -11.600 8.662 1.00 98.19 119 ASN A N 1
ATOM 918 C CA . ASN A 1 119 ? -12.512 -11.229 10.082 1.00 98.19 119 ASN A CA 1
ATOM 919 C C . ASN A 1 119 ? -11.448 -10.217 10.534 1.00 98.19 119 ASN A C 1
ATOM 921 O O . ASN A 1 119 ? -11.640 -9.584 11.567 1.00 98.19 119 ASN A O 1
ATOM 925 N N . ASP A 1 120 ? -10.345 -10.087 9.794 1.00 97.75 120 ASP A N 1
ATOM 926 C CA . ASP A 1 120 ? -9.301 -9.102 10.081 1.00 97.75 120 ASP A CA 1
ATOM 927 C C . ASP A 1 120 ? -9.632 -7.740 9.439 1.00 97.75 120 ASP A C 1
ATOM 929 O O . ASP A 1 120 ? -8.946 -6.762 9.691 1.00 97.75 120 ASP A O 1
ATOM 933 N N . ILE A 1 121 ? -10.673 -7.648 8.602 1.00 98.56 121 ILE A N 1
ATOM 934 C CA . ILE A 1 121 ? -11.070 -6.420 7.904 1.00 98.56 121 ILE A CA 1
ATOM 935 C C . ILE A 1 121 ? -12.189 -5.727 8.693 1.00 98.56 121 ILE A C 1
ATOM 937 O O . ILE A 1 121 ? -13.292 -6.256 8.815 1.00 98.56 121 ILE A O 1
ATOM 941 N N . ASP A 1 122 ? -11.934 -4.516 9.197 1.00 98.75 122 ASP A N 1
ATOM 942 C CA . ASP A 1 122 ? -12.904 -3.757 10.001 1.00 98.75 122 ASP A CA 1
ATOM 943 C C . ASP A 1 122 ? -14.056 -3.175 9.174 1.00 98.75 122 ASP A C 1
ATOM 945 O O . ASP A 1 122 ? -15.181 -3.054 9.662 1.00 98.75 122 ASP A O 1
ATOM 949 N N . ALA A 1 123 ? -13.773 -2.756 7.941 1.00 98.69 123 ALA A N 1
ATOM 950 C CA . ALA A 1 123 ? -14.761 -2.207 7.023 1.00 98.69 123 ALA A CA 1
ATOM 951 C C . ALA A 1 123 ? -14.370 -2.517 5.580 1.00 98.69 123 ALA A C 1
ATOM 953 O O . ALA A 1 123 ? -13.188 -2.551 5.243 1.00 98.69 123 ALA A O 1
ATOM 954 N N . TYR A 1 124 ? -15.358 -2.704 4.709 1.00 98.50 124 TYR A N 1
ATOM 955 C CA . TYR A 1 124 ? -15.090 -2.917 3.295 1.00 98.50 124 TYR A CA 1
ATOM 956 C C . TYR A 1 124 ? -16.145 -2.295 2.390 1.00 98.50 124 TYR A C 1
ATOM 958 O O . TYR A 1 124 ? -17.277 -2.033 2.799 1.00 98.50 124 TYR A O 1
ATOM 966 N N . VAL A 1 125 ? -15.745 -2.079 1.142 1.00 98.62 125 VAL A N 1
ATOM 967 C CA . VAL A 1 125 ? -16.619 -1.720 0.028 1.00 98.62 125 VAL A CA 1
ATOM 968 C C . VAL A 1 125 ? -16.340 -2.664 -1.134 1.00 98.62 125 VAL A C 1
ATOM 970 O O . VAL A 1 125 ? -15.189 -2.976 -1.424 1.00 98.62 125 VAL A O 1
ATOM 973 N N . GLU A 1 126 ? -17.386 -3.126 -1.804 1.00 98.50 126 GLU A N 1
ATOM 974 C CA . GLU A 1 126 ? -17.253 -3.862 -3.059 1.00 98.50 126 GLU A CA 1
ATOM 975 C C . GLU A 1 126 ? -17.272 -2.854 -4.210 1.00 98.50 126 GLU A C 1
ATOM 977 O O . GLU A 1 126 ? -18.265 -2.152 -4.417 1.00 98.50 126 GLU A O 1
ATOM 982 N N . HIS A 1 127 ? -16.158 -2.739 -4.931 1.00 98.31 127 HIS A N 1
ATOM 983 C CA . HIS A 1 127 ? -16.057 -1.866 -6.093 1.00 98.31 127 HIS A CA 1
ATOM 984 C C . HIS A 1 127 ? -15.082 -2.445 -7.112 1.00 98.31 127 HIS A C 1
ATOM 986 O O . HIS A 1 127 ? -13.883 -2.576 -6.850 1.00 98.31 127 HIS A O 1
ATOM 992 N N . ASP A 1 128 ? -15.624 -2.763 -8.282 1.00 98.19 128 ASP A N 1
ATOM 993 C CA . ASP A 1 128 ? -14.870 -3.326 -9.387 1.00 98.19 128 ASP A CA 1
ATOM 994 C C . ASP A 1 128 ? -14.417 -2.232 -10.341 1.00 98.19 128 ASP A C 1
ATOM 996 O O . ASP A 1 128 ? -15.233 -1.552 -10.966 1.00 98.19 128 ASP A O 1
ATOM 1000 N N . GLU A 1 129 ? -13.107 -2.124 -10.494 1.00 96.75 129 GLU A N 1
ATOM 1001 C CA . GLU A 1 129 ? -12.466 -1.25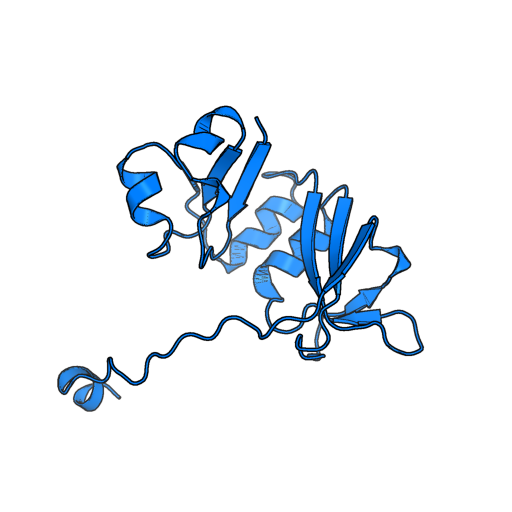9 -11.472 1.00 96.75 129 GLU A CA 1
ATOM 1002 C C . GLU A 1 129 ? -11.211 -1.950 -12.022 1.00 96.75 129 GLU A C 1
ATOM 1004 O O . GLU A 1 129 ? -10.580 -2.738 -11.305 1.00 96.75 129 GLU A O 1
ATOM 1009 N N . PRO A 1 130 ? -10.835 -1.708 -13.288 1.00 96.94 130 PRO A N 1
ATOM 1010 C CA . PRO A 1 130 ? -9.558 -2.177 -13.807 1.00 96.94 130 PRO A CA 1
ATOM 1011 C C . PRO A 1 130 ? -8.398 -1.685 -12.936 1.00 96.94 130 PRO A C 1
ATOM 1013 O O . PRO A 1 130 ? -8.406 -0.549 -12.464 1.00 96.94 130 PRO A O 1
ATOM 1016 N N . LEU A 1 131 ? -7.388 -2.535 -12.741 1.00 95.19 131 LEU A N 1
ATOM 1017 C CA . LEU A 1 131 ? -6.163 -2.111 -12.068 1.00 95.19 131 LEU A CA 1
ATOM 1018 C C . LEU A 1 131 ? -5.440 -1.058 -12.912 1.00 95.19 131 LEU A C 1
ATOM 1020 O O . LEU A 1 131 ? -5.504 -1.082 -14.140 1.00 95.19 131 LEU A O 1
ATOM 1024 N N . ILE A 1 132 ? -4.730 -0.152 -12.242 1.00 92.19 132 ILE A N 1
ATOM 1025 C CA . ILE A 1 132 ? -3.902 0.849 -12.914 1.00 92.19 132 ILE A CA 1
ATOM 1026 C C . ILE A 1 132 ? -2.781 0.136 -13.676 1.00 92.19 132 ILE A C 1
ATOM 1028 O O . ILE A 1 132 ? -2.022 -0.644 -13.100 1.00 92.19 132 ILE A O 1
ATOM 1032 N N . GLU A 1 133 ? -2.660 0.444 -14.964 1.00 91.06 133 GLU A N 1
ATOM 1033 C CA . GLU A 1 133 ? -1.585 -0.036 -15.829 1.00 91.06 133 GLU A CA 1
ATOM 1034 C C . GLU A 1 133 ? -0.596 1.098 -16.119 1.00 91.06 133 GLU A C 1
ATOM 1036 O O . GLU A 1 133 ? -0.976 2.265 -16.238 1.00 91.06 133 GLU A O 1
ATOM 1041 N N . VAL A 1 134 ? 0.686 0.751 -16.249 1.00 86.88 134 VAL A N 1
ATOM 1042 C CA . VAL A 1 134 ? 1.738 1.685 -16.663 1.00 86.88 134 VAL A CA 1
ATOM 1043 C C . VAL A 1 134 ? 2.423 1.116 -17.898 1.00 86.88 134 VAL A C 1
ATOM 1045 O O . VAL A 1 134 ? 3.003 0.031 -17.847 1.00 86.88 134 VAL A O 1
ATOM 1048 N N . ASP A 1 135 ? 2.347 1.845 -19.010 1.00 86.38 135 ASP A N 1
ATOM 1049 C CA . ASP A 1 135 ? 2.972 1.452 -20.272 1.00 86.38 135 ASP A CA 1
ATOM 1050 C C . ASP A 1 135 ? 4.372 2.069 -20.405 1.00 86.38 135 ASP A C 1
ATOM 1052 O O . ASP A 1 135 ? 4.521 3.276 -20.592 1.00 86.38 135 ASP A O 1
ATOM 1056 N N . TYR A 1 136 ? 5.399 1.219 -20.337 1.00 81.56 136 TYR A N 1
ATOM 1057 C CA . TYR A 1 136 ? 6.802 1.600 -20.536 1.00 81.56 136 TYR A CA 1
ATOM 1058 C C . TYR A 1 136 ? 7.314 1.324 -21.961 1.00 81.56 136 TYR A C 1
ATOM 1060 O O . TYR A 1 136 ? 8.477 1.591 -22.266 1.00 81.56 136 TYR A O 1
ATOM 1068 N N . SER A 1 137 ? 6.481 0.783 -22.858 1.00 78.75 137 SER A N 1
ATOM 1069 C CA . SER A 1 137 ? 6.899 0.374 -24.209 1.00 78.75 137 SER A CA 1
ATOM 1070 C C . SER A 1 137 ? 7.374 1.541 -25.080 1.00 78.75 137 SER A C 1
ATOM 1072 O O . SER A 1 137 ? 8.190 1.353 -25.984 1.00 78.75 137 SER A O 1
ATOM 1074 N N . GLN A 1 138 ? 6.913 2.756 -24.779 1.00 71.00 138 GLN A N 1
ATOM 1075 C CA . GLN A 1 138 ? 7.245 3.972 -25.522 1.00 71.00 138 GLN A CA 1
ATOM 1076 C C . GLN A 1 138 ? 8.645 4.532 -25.194 1.00 71.00 138 GLN A C 1
ATOM 1078 O O . GLN A 1 138 ? 9.100 5.453 -25.869 1.00 71.00 138 GLN A O 1
ATOM 1083 N N . GLU A 1 139 ? 9.355 3.986 -24.197 1.00 71.06 139 GLU A N 1
ATOM 1084 C CA . GLU A 1 139 ? 10.625 4.543 -23.694 1.00 71.06 139 GLU A CA 1
ATOM 1085 C C . GLU A 1 139 ? 11.882 3.741 -24.089 1.00 71.06 139 GLU A C 1
ATOM 1087 O O . GLU A 1 139 ? 12.984 4.019 -23.605 1.00 71.06 139 GLU A O 1
ATOM 1092 N N . ILE A 1 140 ? 11.774 2.766 -25.002 1.00 82.88 140 ILE A N 1
ATOM 1093 C CA . ILE A 1 140 ? 12.945 2.004 -25.471 1.00 82.88 140 ILE A CA 1
ATOM 1094 C C . ILE A 1 140 ? 13.765 2.853 -26.451 1.00 82.88 140 ILE A C 1
ATOM 1096 O O . ILE A 1 140 ? 13.584 2.826 -27.670 1.00 82.88 140 ILE A O 1
ATOM 1100 N N . THR A 1 141 ? 14.703 3.614 -25.896 1.00 88.50 141 THR A N 1
ATOM 1101 C CA . THR A 1 141 ? 15.678 4.387 -26.671 1.00 88.50 141 THR A CA 1
ATOM 1102 C C . THR A 1 141 ? 16.717 3.484 -27.339 1.00 88.50 141 THR A C 1
ATOM 1104 O O . THR A 1 141 ? 16.942 2.347 -26.928 1.00 88.50 141 THR A O 1
ATOM 1107 N N . GLU A 1 142 ? 17.420 4.008 -28.346 1.00 91.25 142 GLU A N 1
ATOM 1108 C CA . GLU A 1 142 ? 18.537 3.285 -28.970 1.00 91.25 142 GLU A CA 1
ATOM 1109 C C . GLU A 1 142 ? 19.655 2.971 -27.961 1.00 91.25 142 GLU A C 1
ATOM 1111 O O . GLU A 1 142 ? 20.255 1.904 -28.007 1.00 91.25 142 GLU A O 1
ATOM 1116 N N . VAL A 1 143 ? 19.871 3.857 -26.982 1.00 92.12 143 VAL A N 1
ATOM 1117 C CA . VAL A 1 143 ? 20.807 3.619 -25.873 1.00 92.12 143 VAL A CA 1
ATOM 1118 C C . VAL A 1 143 ? 20.346 2.445 -25.006 1.00 92.12 143 VAL A C 1
ATOM 1120 O O . VAL A 1 143 ? 21.162 1.598 -24.657 1.00 92.12 143 VAL A O 1
ATOM 1123 N N . ALA A 1 144 ? 19.050 2.352 -24.693 1.00 89.94 144 ALA A N 1
ATOM 1124 C CA . ALA A 1 144 ? 18.508 1.237 -23.916 1.00 89.94 144 ALA A CA 1
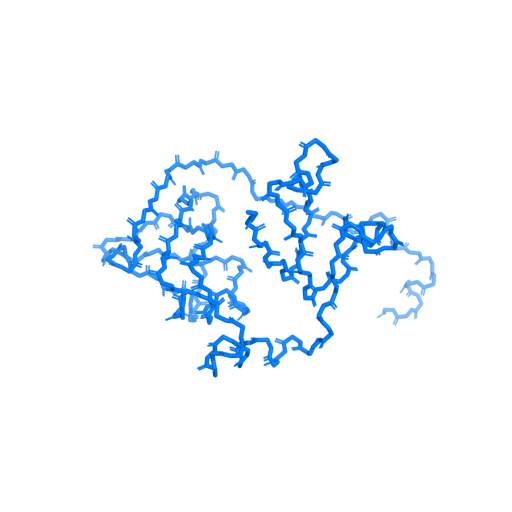ATOM 1125 C C . ALA A 1 144 ? 18.711 -0.114 -24.625 1.00 89.94 144 ALA A C 1
ATOM 1127 O O . ALA A 1 144 ? 19.036 -1.098 -23.967 1.00 89.94 144 ALA A O 1
ATOM 1128 N N . LYS A 1 145 ? 18.606 -0.149 -25.962 1.00 89.12 145 LYS A N 1
ATOM 1129 C CA . LYS A 1 145 ? 18.874 -1.359 -26.760 1.00 89.12 145 LYS A CA 1
ATOM 1130 C C . LYS A 1 145 ? 20.338 -1.796 -26.747 1.00 89.12 145 LYS A C 1
ATOM 1132 O O . LYS A 1 145 ? 20.605 -2.967 -26.954 1.00 89.12 145 LYS A O 1
ATOM 1137 N N . ILE A 1 146 ? 21.277 -0.867 -26.558 1.00 94.81 146 ILE A N 1
ATOM 1138 C CA . ILE A 1 146 ? 22.706 -1.196 -26.438 1.00 94.81 146 ILE A CA 1
ATOM 1139 C C . ILE A 1 146 ? 23.012 -1.796 -25.057 1.00 94.81 146 ILE A C 1
ATOM 1141 O O . ILE A 1 146 ? 23.939 -2.590 -24.930 1.00 94.81 146 ILE A O 1
ATOM 1145 N N . ILE A 1 147 ? 22.271 -1.386 -24.021 1.00 92.88 147 ILE A N 1
ATOM 1146 C CA . ILE A 1 147 ? 22.477 -1.840 -22.638 1.00 92.88 147 ILE A CA 1
ATOM 1147 C C . ILE A 1 147 ? 21.883 -3.236 -22.391 1.00 92.88 147 ILE A C 1
ATOM 1149 O O . ILE A 1 147 ? 22.503 -4.015 -21.667 1.00 92.88 147 ILE A O 1
ATOM 1153 N N . GLY A 1 148 ? 20.679 -3.503 -22.912 1.00 85.75 148 GLY A N 1
ATOM 1154 C CA . GLY A 1 148 ? 19.945 -4.764 -22.712 1.00 85.75 148 GLY A CA 1
ATOM 1155 C C . GLY A 1 148 ? 20.518 -5.937 -23.495 1.00 85.75 148 GLY A C 1
ATOM 1156 O O . GLY A 1 148 ? 20.504 -7.053 -22.930 1.00 85.75 148 GLY A O 1
#

Solvent-accessible surface area (backbone atoms only — not comparable to full-atom values): 8655 Å² total; per-residue (Å²): 111,47,78,43,80,32,67,77,43,80,64,52,78,67,67,39,80,93,34,52,79,50,31,40,44,41,22,52,42,82,34,87,54,44,43,64,38,39,78,71,68,66,29,48,76,49,91,66,55,80,88,51,49,34,50,35,34,76,69,54,76,54,72,40,71,60,31,82,46,58,23,13,60,60,47,102,84,38,38,21,14,32,29,92,54,44,85,50,54,48,38,39,61,74,54,25,76,31,30,37,34,37,33,15,78,64,38,51,78,48,84,76,91,26,71,45,48,57,90,70,44,75,43,74,46,84,53,75,58,81,74,91,80,82,88,66,81,90,68,75,43,76,68,53,66,74,74,108

pLDDT: mean 93.64, std 5.12, range [71.0, 98.75]

Foldseek 3Di:
DAEDEAEADPADVCLPPVNLVPYEYEYQDCDPRCVVCCVVVSYHYDDDDLQCLLVCQVVVVPAAQEDEAEWEDADPQQKTFSAPDDRNSLSCLVRHVAYEYEHENQRDRDDDSGIDGNVSHPYYDHDYDHDDDDDPPVPCDPVNVVVD

Organism: NCBI:txid433720

Sequence (148 aa):
RVEVLGILPLDNTYTDPKLKDSFFLNSLFASSAVRPCIANGTASYIPTLLSEMPRLFDENILPLDAALIQVSPPDKHGYCSLGVSLEVTRSAVRNAKKIIAQINRHMPRTHGDTFVHMNDIDAYVEHDEPLIEVDYSQEITEVAKIIG